Protein AF-A0A2G6J522-F1 (afdb_monomer_lite)

Sequence (177 aa):
MRRGETAMTVSYERERAMSERRDEELQRFFDGELSPRRARKVHARIVDDAAEARRLEALDEMGAMVREAASASADEADFSQLWAKVERGIKADAKRRERSFMPSRLLRWGVGLAAATAAAVLAVVLLNPLQAPPQRNDCMIESLEVGAGATSTIFTIDDPELADVTTVVWVSETQGE

Secondary structure (DSSP, 8-state):
-THHHHHHHHHHHHHHHHHHHHHHHHHHHHTT-S-HHHHHHHHHHHHH-HHHHHHHHHHHHHHHHHHHHHHHHHHHS-HHHHHHHHHHHHHHHHHHHHHHTS-HHHHTTSTTT-HHHHHHHHHHHHH--------------------TTEEEEEEEEE-SSSSSEEEEEEEEE----

Radius of gyration: 29.47 Å; chains: 1; bounding box: 73×42×74 Å

Structure (mmCIF, N/CA/C/O backbone):
data_AF-A0A2G6J522-F1
#
_entry.id   AF-A0A2G6J522-F1
#
loop_
_atom_site.group_PDB
_atom_site.id
_atom_site.type_symbol
_atom_site.label_atom_id
_atom_site.label_alt_id
_atom_site.label_comp_id
_atom_site.label_asym_id
_atom_site.label_entity_id
_atom_site.label_seq_id
_atom_site.pdbx_PDB_ins_code
_atom_site.Cartn_x
_atom_site.Cartn_y
_atom_site.Cartn_z
_atom_site.occupancy
_atom_site.B_iso_or_equiv
_atom_site.auth_seq_id
_atom_site.auth_comp_id
_atom_site.auth_asym_id
_atom_site.auth_atom_id
_atom_site.pdbx_PDB_model_num
ATOM 1 N N . MET A 1 1 ? 35.871 22.827 -22.307 1.00 64.44 1 MET A N 1
ATOM 2 C CA . MET A 1 1 ? 35.529 21.412 -22.032 1.00 64.44 1 MET A CA 1
ATOM 3 C C . MET A 1 1 ? 34.297 21.188 -21.138 1.00 64.44 1 MET A C 1
ATOM 5 O O . MET A 1 1 ? 33.773 20.093 -21.184 1.00 64.44 1 MET A O 1
ATOM 9 N N . ARG A 1 2 ? 33.730 22.181 -20.426 1.00 73.12 2 ARG A N 1
ATOM 10 C CA . ARG A 1 2 ? 32.571 21.965 -19.520 1.00 73.12 2 ARG A CA 1
ATOM 11 C C . ARG A 1 2 ? 31.180 21.763 -20.163 1.00 73.12 2 ARG A C 1
ATOM 13 O O . ARG A 1 2 ? 30.232 21.488 -19.448 1.00 73.12 2 ARG A O 1
ATOM 20 N N . ARG A 1 3 ? 31.013 21.902 -21.487 1.00 71.56 3 ARG A N 1
ATOM 21 C CA . ARG A 1 3 ? 29.685 21.746 -22.133 1.00 71.56 3 ARG A CA 1
ATOM 22 C C . ARG A 1 3 ? 29.234 20.287 -22.311 1.00 71.56 3 ARG A C 1
ATOM 24 O O . ARG A 1 3 ? 28.051 20.073 -22.533 1.00 71.56 3 ARG A O 1
ATOM 31 N N . GLY A 1 4 ? 30.142 19.310 -22.237 1.00 77.50 4 GLY A N 1
ATOM 32 C CA . GLY A 1 4 ? 29.804 17.894 -22.443 1.00 77.50 4 GLY A CA 1
ATOM 33 C C . GLY A 1 4 ? 29.152 17.230 -21.227 1.00 77.50 4 GLY A C 1
ATOM 34 O O . GLY A 1 4 ? 28.192 16.485 -21.384 1.00 77.50 4 GLY A O 1
ATOM 35 N N . GLU A 1 5 ? 29.622 17.545 -20.018 1.00 81.19 5 G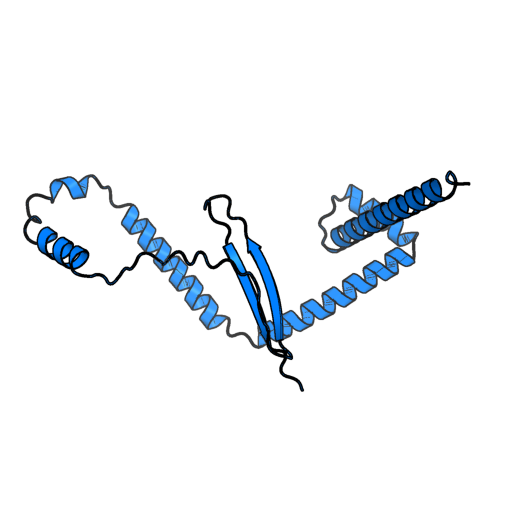LU A N 1
ATOM 36 C CA . GLU A 1 5 ? 29.164 16.895 -18.779 1.00 81.19 5 GLU A CA 1
ATOM 37 C C . GLU A 1 5 ? 27.701 17.219 -18.457 1.00 81.19 5 GLU A C 1
ATOM 39 O O . GLU A 1 5 ? 26.934 16.333 -18.095 1.00 81.19 5 GLU A O 1
ATOM 44 N N . THR A 1 6 ? 27.265 18.462 -18.682 1.00 84.12 6 THR A N 1
ATOM 45 C CA . THR A 1 6 ? 25.880 18.868 -18.398 1.00 84.12 6 THR A CA 1
ATOM 46 C C . THR A 1 6 ? 24.859 18.158 -19.292 1.00 84.12 6 THR A C 1
ATOM 48 O O . THR A 1 6 ? 23.748 17.884 -18.850 1.00 84.12 6 THR A O 1
ATOM 51 N N . ALA A 1 7 ? 25.211 17.833 -20.540 1.00 87.25 7 ALA A N 1
ATOM 52 C CA . ALA A 1 7 ? 24.285 17.170 -21.459 1.00 87.25 7 ALA A CA 1
ATOM 53 C C . ALA A 1 7 ? 24.026 15.700 -21.077 1.00 87.25 7 ALA A C 1
ATOM 55 O O . ALA A 1 7 ? 22.912 15.208 -21.254 1.00 87.25 7 ALA A O 1
ATOM 56 N N . MET A 1 8 ? 25.031 15.011 -20.527 1.00 90.75 8 MET A N 1
ATOM 57 C CA . MET A 1 8 ? 24.921 13.598 -20.153 1.00 90.75 8 MET A CA 1
ATOM 58 C C . MET A 1 8 ? 24.030 13.401 -18.921 1.00 90.75 8 MET A C 1
ATOM 60 O O . MET A 1 8 ? 23.152 12.538 -18.936 1.00 90.75 8 MET A O 1
ATOM 64 N N . THR A 1 9 ? 24.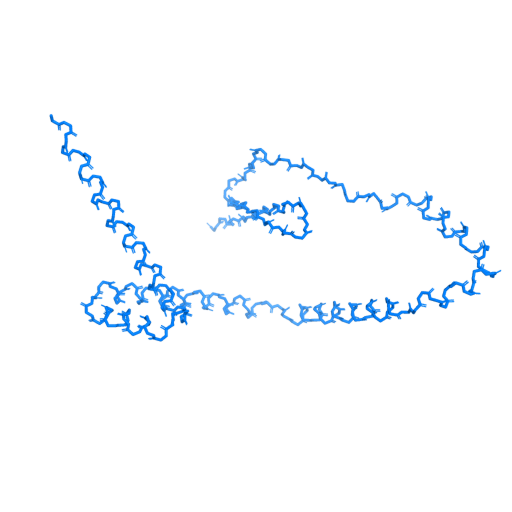193 14.243 -17.894 1.00 90.88 9 THR A N 1
ATOM 65 C CA . THR A 1 9 ? 23.392 14.169 -16.661 1.00 90.88 9 THR A CA 1
ATOM 66 C C . THR A 1 9 ? 21.900 14.348 -16.942 1.00 90.88 9 THR A C 1
ATOM 68 O O . THR A 1 9 ? 21.083 13.569 -16.459 1.00 90.88 9 THR A O 1
ATOM 71 N N . VAL A 1 10 ? 21.542 15.303 -17.809 1.00 92.75 10 VAL A N 1
ATOM 72 C CA . VAL A 1 10 ? 20.137 15.573 -18.164 1.00 92.75 10 VAL A CA 1
ATOM 73 C C . VAL A 1 10 ? 19.489 14.390 -18.901 1.00 92.75 10 VAL A C 1
ATOM 75 O O . VAL A 1 10 ? 18.303 14.122 -18.702 1.00 92.75 10 VAL A O 1
ATOM 78 N N . SER A 1 11 ? 20.238 13.655 -19.735 1.00 92.75 11 SER A N 1
ATOM 79 C CA . SER A 1 11 ? 19.708 12.458 -20.413 1.00 92.75 11 SER A CA 1
ATOM 80 C C . SER A 1 11 ? 19.398 11.341 -19.418 1.00 92.75 11 SER A C 1
ATOM 82 O O . SER A 1 11 ? 18.312 10.765 -19.460 1.00 92.75 11 SER A O 1
ATOM 84 N N . TYR A 1 12 ? 20.320 11.087 -18.485 1.00 93.94 12 TYR A N 1
ATOM 85 C CA . TYR A 1 12 ? 20.170 10.039 -17.478 1.00 93.94 12 TYR A CA 1
ATOM 86 C C . TYR A 1 12 ? 18.987 10.300 -16.537 1.00 93.94 12 TYR A C 1
ATOM 88 O O . TYR A 1 12 ? 18.169 9.414 -16.298 1.00 93.94 12 TYR A O 1
ATOM 96 N N . GLU A 1 13 ? 18.844 11.534 -16.046 1.00 95.19 13 GLU A N 1
ATOM 97 C CA . GLU A 1 13 ? 17.723 11.911 -15.177 1.00 95.19 13 GLU A CA 1
ATOM 98 C C . GLU A 1 13 ? 16.373 11.725 -15.875 1.00 95.19 13 GLU A C 1
ATOM 100 O O . GLU A 1 13 ? 15.415 11.227 -15.279 1.00 95.19 13 GLU A O 1
ATOM 105 N N . ARG A 1 14 ? 16.298 12.070 -17.166 1.00 96.06 14 ARG A N 1
ATOM 106 C CA . ARG A 1 14 ? 15.078 11.892 -17.954 1.00 96.06 14 ARG A CA 1
ATOM 107 C C . ARG A 1 14 ? 14.737 10.418 -18.154 1.00 96.06 14 ARG A C 1
ATOM 109 O O . ARG A 1 14 ? 13.568 10.054 -18.047 1.00 96.06 14 ARG A O 1
ATOM 116 N N . GLU A 1 15 ? 15.722 9.582 -18.466 1.00 96.50 15 GLU A N 1
ATOM 117 C CA . GLU A 1 15 ? 15.528 8.137 -18.628 1.00 96.50 15 GLU A CA 1
ATOM 118 C C . GLU A 1 15 ? 15.077 7.482 -17.324 1.00 96.50 15 GLU A C 1
ATOM 120 O O . GLU A 1 15 ? 14.104 6.726 -17.327 1.00 96.50 15 GLU A O 1
ATOM 125 N N . ARG A 1 16 ? 15.701 7.853 -16.203 1.00 96.25 16 ARG A N 1
ATOM 126 C CA . ARG A 1 16 ? 15.313 7.387 -14.872 1.00 96.25 16 ARG A CA 1
ATOM 127 C C . ARG A 1 16 ? 13.870 7.759 -14.540 1.00 96.25 16 ARG A C 1
ATOM 129 O O . ARG A 1 16 ? 13.080 6.876 -14.228 1.00 96.25 16 ARG A O 1
ATOM 136 N N . ALA A 1 17 ? 13.499 9.030 -14.695 1.00 96.62 17 ALA A N 1
ATOM 137 C CA . ALA A 1 17 ? 12.135 9.486 -14.428 1.00 96.62 17 ALA A CA 1
ATOM 138 C C . ALA A 1 17 ? 11.098 8.805 -15.342 1.00 96.62 17 ALA A C 1
ATOM 140 O O . ALA A 1 17 ? 9.955 8.581 -14.945 1.00 96.62 17 ALA A O 1
ATOM 141 N N . MET A 1 18 ? 11.473 8.470 -16.582 1.00 96.56 18 MET A N 1
ATOM 142 C CA . MET A 1 18 ? 10.615 7.680 -17.467 1.00 96.56 18 MET A CA 1
ATOM 143 C C . MET A 1 18 ? 10.488 6.225 -17.008 1.00 96.56 18 MET A C 1
ATOM 145 O O . MET A 1 18 ? 9.388 5.690 -17.108 1.00 96.56 18 MET A O 1
ATOM 149 N N . SER A 1 19 ? 11.562 5.599 -16.515 1.00 96.12 19 SER A N 1
ATOM 150 C CA . SER A 1 19 ? 11.503 4.243 -15.952 1.00 96.12 19 SER A CA 1
ATOM 151 C C . SER A 1 19 ? 10.620 4.204 -14.710 1.00 96.12 19 SER A C 1
ATOM 153 O O . SER A 1 19 ? 9.702 3.397 -14.662 1.00 96.12 19 SER A O 1
ATOM 155 N N . GLU A 1 20 ? 10.818 5.128 -13.767 1.00 96.75 20 GLU A N 1
ATOM 156 C CA . GLU A 1 20 ? 10.039 5.203 -12.522 1.00 96.75 20 GLU A CA 1
ATOM 157 C C . GLU A 1 20 ? 8.536 5.353 -12.810 1.00 96.75 20 GLU A C 1
ATOM 159 O O . GLU A 1 20 ? 7.715 4.631 -12.252 1.00 96.75 20 GLU A O 1
ATOM 164 N N . ARG A 1 21 ? 8.162 6.212 -13.770 1.00 97.62 21 ARG A N 1
ATOM 165 C CA . ARG A 1 21 ? 6.759 6.349 -14.204 1.00 97.62 21 ARG A CA 1
ATOM 166 C C . ARG A 1 21 ? 6.193 5.087 -14.850 1.00 97.62 21 ARG A C 1
ATOM 168 O O . ARG A 1 21 ? 4.993 4.848 -14.750 1.00 97.62 21 ARG A O 1
ATOM 175 N N . ARG A 1 22 ? 7.013 4.320 -15.578 1.00 97.25 22 ARG A N 1
ATOM 176 C CA . ARG A 1 22 ? 6.573 3.046 -16.171 1.00 97.25 22 ARG A CA 1
ATOM 177 C C . ARG A 1 22 ? 6.377 1.985 -15.101 1.00 97.25 22 ARG A C 1
ATOM 179 O O . ARG A 1 22 ? 5.399 1.252 -15.189 1.00 97.25 22 ARG A O 1
ATOM 186 N N . ASP A 1 23 ? 7.261 1.944 -14.110 1.00 97.31 23 ASP A N 1
ATOM 187 C CA . ASP A 1 23 ? 7.166 1.019 -12.982 1.00 97.31 23 ASP A CA 1
ATOM 188 C C . ASP A 1 23 ? 5.913 1.311 -12.146 1.00 97.31 23 ASP A C 1
ATOM 190 O O . ASP A 1 23 ? 5.139 0.397 -11.870 1.00 97.31 23 ASP A O 1
ATOM 194 N N . GLU A 1 24 ? 5.627 2.585 -11.865 1.00 98.06 24 GLU A N 1
ATOM 195 C CA . GLU A 1 24 ? 4.379 3.003 -11.214 1.00 98.06 24 GLU A CA 1
ATOM 196 C C . GLU A 1 24 ? 3.139 2.617 -12.048 1.00 98.06 24 GLU A C 1
ATOM 198 O O . GLU A 1 24 ? 2.149 2.111 -11.522 1.00 98.06 24 GLU A O 1
ATOM 203 N N . GLU A 1 25 ? 3.168 2.819 -13.373 1.00 98.19 25 GLU A N 1
ATOM 204 C CA . GLU A 1 25 ? 2.051 2.432 -14.246 1.00 98.19 25 GLU A CA 1
ATOM 205 C C . GLU A 1 25 ? 1.849 0.906 -14.284 1.00 98.19 25 GLU A C 1
ATOM 207 O O . GLU A 1 25 ? 0.706 0.450 -14.348 1.00 98.19 25 GLU A O 1
ATOM 212 N N . LEU A 1 26 ? 2.931 0.123 -14.222 1.00 98.25 26 LEU A N 1
ATOM 213 C CA . LEU A 1 26 ? 2.885 -1.338 -14.176 1.00 98.25 26 LEU A CA 1
ATOM 214 C C . LEU A 1 26 ? 2.322 -1.849 -12.842 1.00 98.25 26 LEU A C 1
ATOM 216 O O . LEU A 1 26 ? 1.478 -2.742 -12.855 1.00 98.25 26 LEU A O 1
ATOM 220 N N . GLN A 1 27 ? 2.714 -1.250 -11.714 1.00 98.19 27 GLN A N 1
ATOM 221 C CA . GLN A 1 27 ? 2.147 -1.562 -10.395 1.00 98.19 27 GLN A CA 1
ATOM 222 C C . GLN A 1 27 ? 0.643 -1.278 -10.364 1.00 98.19 27 GLN A C 1
ATOM 224 O O . GLN A 1 27 ? -0.159 -2.165 -10.096 1.00 98.19 27 GLN A O 1
ATOM 229 N N . ARG A 1 28 ? 0.225 -0.086 -10.800 1.00 98.44 28 ARG A N 1
ATOM 230 C CA . ARG A 1 28 ? -1.202 0.260 -10.886 1.00 98.44 28 ARG A CA 1
ATOM 231 C C . ARG A 1 28 ? -1.988 -0.630 -11.847 1.00 98.44 28 ARG A C 1
ATOM 233 O O . ARG A 1 28 ? -3.200 -0.780 -11.699 1.00 98.44 28 ARG A O 1
ATOM 240 N N . PHE A 1 29 ? -1.338 -1.154 -12.888 1.00 98.50 29 PHE A N 1
ATOM 241 C CA . PHE A 1 29 ? -1.941 -2.146 -13.777 1.00 98.50 29 PHE A CA 1
ATOM 242 C C . PHE A 1 29 ? -2.179 -3.467 -13.040 1.00 98.50 29 PHE A C 1
ATOM 244 O O . PHE A 1 29 ? -3.282 -4.002 -13.136 1.00 98.50 29 PHE A O 1
ATOM 251 N N . PHE A 1 30 ? -1.180 -3.946 -12.295 1.00 98.25 30 PHE A N 1
ATOM 252 C CA . PHE A 1 30 ? -1.263 -5.146 -11.462 1.00 98.25 30 PHE A CA 1
ATOM 253 C C . PHE A 1 30 ? -2.364 -5.033 -10.393 1.00 98.25 30 PHE A C 1
ATOM 255 O O . PHE A 1 30 ? -3.183 -5.939 -10.267 1.00 98.25 30 PHE A O 1
ATOM 262 N N . ASP A 1 31 ? -2.477 -3.879 -9.730 1.00 97.62 31 ASP A N 1
ATOM 263 C CA . ASP A 1 31 ? -3.497 -3.612 -8.703 1.00 97.62 31 ASP A CA 1
ATOM 264 C C . ASP A 1 31 ? -4.912 -3.369 -9.275 1.00 97.62 31 ASP A C 1
ATOM 266 O O . ASP A 1 31 ? -5.882 -3.196 -8.537 1.00 97.62 31 ASP A O 1
ATOM 270 N N . GLY A 1 32 ? -5.068 -3.332 -10.606 1.00 98.00 32 GLY A N 1
ATOM 271 C CA . GLY A 1 32 ? -6.358 -3.087 -11.261 1.00 98.00 32 GLY A CA 1
ATOM 272 C C . GLY A 1 32 ? -6.849 -1.634 -11.180 1.00 98.00 32 GLY A C 1
ATOM 273 O O . GLY A 1 32 ? -8.011 -1.349 -11.472 1.00 98.00 32 GLY A O 1
ATOM 274 N N . GLU A 1 33 ? -5.974 -0.689 -10.838 1.00 98.44 33 GLU A N 1
ATOM 275 C CA . GLU A 1 33 ? -6.312 0.724 -10.629 1.00 98.44 33 GLU A CA 1
ATOM 276 C C . GLU A 1 33 ? -6.286 1.574 -11.911 1.00 98.44 33 GLU A C 1
ATOM 278 O O . GLU A 1 33 ? -6.584 2.778 -11.908 1.00 98.44 33 GLU A O 1
ATOM 283 N N . LEU A 1 34 ? -5.893 0.988 -13.044 1.00 98.25 34 LEU A N 1
ATOM 284 C CA . LEU A 1 34 ? -5.877 1.692 -14.321 1.00 98.25 34 LEU A CA 1
ATOM 285 C C . LEU A 1 34 ? -7.249 1.705 -14.994 1.00 98.25 34 LEU A C 1
ATOM 287 O O . LEU A 1 34 ? -7.918 0.689 -15.154 1.00 98.25 34 LEU A O 1
ATOM 291 N N . SER A 1 35 ? -7.613 2.864 -15.556 1.00 98.00 35 SER A N 1
ATOM 292 C CA . SER A 1 35 ? -8.758 2.952 -16.472 1.00 98.00 35 SER A CA 1
ATOM 293 C C . SER A 1 35 ? -8.620 1.938 -17.627 1.00 98.00 35 SER A C 1
ATOM 295 O O . SER A 1 35 ? -7.501 1.761 -18.130 1.00 98.00 35 SER A O 1
ATOM 297 N N . PRO A 1 36 ? -9.722 1.386 -18.175 1.00 98.38 36 PRO A N 1
ATOM 298 C CA . PRO A 1 36 ? -9.661 0.368 -19.232 1.00 98.38 36 PRO A CA 1
ATOM 299 C C . PRO A 1 36 ? -8.834 0.776 -20.460 1.00 98.38 36 PRO A C 1
ATOM 301 O O . PRO A 1 36 ? -8.179 -0.046 -21.096 1.00 98.38 36 PRO A O 1
ATOM 304 N N . ARG A 1 37 ? -8.826 2.073 -20.806 1.00 98.12 37 ARG A N 1
ATOM 305 C CA . ARG A 1 37 ? -8.019 2.594 -21.919 1.00 98.12 37 ARG A CA 1
ATOM 306 C C . ARG A 1 37 ? -6.516 2.515 -21.639 1.00 98.12 37 ARG A C 1
ATOM 308 O O . ARG A 1 37 ? -5.763 2.227 -22.563 1.00 98.12 37 ARG A O 1
ATOM 315 N N . ARG A 1 38 ? -6.080 2.822 -20.412 1.00 97.88 38 ARG A N 1
ATOM 316 C CA . ARG A 1 38 ? -4.663 2.757 -20.014 1.00 97.88 38 ARG A CA 1
ATOM 317 C C . ARG A 1 38 ? -4.217 1.313 -19.820 1.00 97.88 38 ARG A C 1
ATOM 319 O O . ARG A 1 38 ? -3.194 0.948 -20.380 1.00 97.88 38 ARG A O 1
ATOM 326 N N . ALA A 1 39 ? -5.038 0.489 -19.170 1.00 98.56 39 ALA A N 1
ATOM 327 C CA . ALA A 1 39 ? -4.765 -0.936 -18.999 1.00 98.56 39 ALA A CA 1
ATOM 328 C C . ALA A 1 39 ? -4.482 -1.636 -20.341 1.00 98.56 39 ALA A C 1
ATOM 330 O O . ALA A 1 39 ? -3.478 -2.322 -20.474 1.00 98.56 39 ALA A O 1
ATOM 331 N N . ARG A 1 40 ? -5.280 -1.363 -21.388 1.00 98.56 40 ARG A N 1
ATOM 332 C CA . ARG A 1 40 ? -5.018 -1.882 -22.747 1.00 98.56 40 ARG A CA 1
ATOM 333 C C . ARG A 1 40 ? -3.668 -1.450 -23.331 1.00 98.56 40 ARG A C 1
ATOM 335 O O . ARG A 1 40 ? -3.058 -2.221 -24.062 1.00 98.56 40 ARG A O 1
ATOM 342 N N . LYS A 1 41 ? -3.212 -0.226 -23.045 1.00 98.25 41 LYS A N 1
ATOM 343 C CA . LYS A 1 41 ? -1.911 0.271 -23.523 1.00 98.25 41 LYS A CA 1
ATOM 344 C C . LYS A 1 41 ? -0.750 -0.414 -22.810 1.00 98.25 41 LYS A C 1
ATOM 346 O O . LYS A 1 41 ? 0.194 -0.815 -23.476 1.00 98.25 41 LYS A O 1
ATOM 351 N N . VAL A 1 42 ? -0.841 -0.547 -21.488 1.00 98.19 42 VAL A N 1
ATOM 352 C CA . VAL A 1 42 ? 0.160 -1.257 -20.681 1.00 98.19 42 VAL A CA 1
ATOM 353 C C . VAL A 1 42 ? 0.215 -2.722 -21.093 1.00 98.19 42 VAL A C 1
ATOM 355 O O . VAL A 1 42 ? 1.287 -3.227 -21.382 1.00 98.19 42 VAL A O 1
ATOM 358 N N . HIS A 1 43 ? -0.940 -3.367 -21.264 1.00 98.38 43 HIS A N 1
ATOM 359 C CA . HIS A 1 43 ? -1.016 -4.738 -21.761 1.00 98.38 43 HIS A CA 1
ATOM 360 C C . HIS A 1 43 ? -0.340 -4.906 -23.130 1.00 98.38 43 HIS A C 1
ATOM 362 O O . HIS A 1 43 ? 0.441 -5.830 -23.310 1.00 98.38 43 HIS A O 1
ATOM 368 N N . ALA A 1 44 ? -0.604 -4.019 -24.097 1.00 98.25 44 ALA A N 1
ATOM 369 C CA . ALA A 1 44 ? 0.076 -4.075 -25.395 1.00 98.25 44 ALA A CA 1
ATOM 370 C C . ALA A 1 44 ? 1.605 -3.950 -25.250 1.00 98.25 44 ALA A C 1
ATOM 372 O O . ALA A 1 44 ? 2.342 -4.696 -25.879 1.00 98.25 44 ALA A O 1
ATOM 373 N N . ARG A 1 45 ? 2.074 -3.064 -24.365 1.00 97.75 45 ARG A N 1
ATOM 374 C CA . ARG A 1 45 ? 3.502 -2.887 -24.078 1.00 97.75 45 ARG A CA 1
ATOM 375 C C . ARG A 1 45 ? 4.131 -4.126 -23.436 1.00 97.75 45 ARG A C 1
ATOM 377 O O . ARG A 1 45 ? 5.208 -4.516 -23.858 1.00 97.75 45 ARG A O 1
ATOM 384 N N . ILE A 1 46 ? 3.444 -4.771 -22.493 1.00 98.19 46 ILE A N 1
ATOM 385 C CA . ILE A 1 46 ? 3.892 -6.024 -21.863 1.00 98.19 46 ILE A CA 1
ATOM 386 C C . ILE A 1 46 ? 4.043 -7.144 -22.902 1.00 98.19 46 ILE A C 1
ATOM 388 O O . ILE A 1 46 ? 4.983 -7.928 -22.824 1.00 98.19 46 ILE A O 1
ATOM 392 N N . VAL A 1 47 ? 3.136 -7.214 -23.883 1.00 98.25 47 VAL A N 1
ATOM 393 C CA . VAL A 1 47 ? 3.217 -8.199 -24.977 1.00 98.25 47 VAL A CA 1
ATOM 394 C C . VAL A 1 47 ? 4.461 -7.974 -25.845 1.00 98.25 47 VAL A C 1
ATOM 396 O O . VAL A 1 47 ? 5.087 -8.944 -26.270 1.00 98.25 47 VAL A O 1
ATOM 399 N N . ASP A 1 48 ? 4.830 -6.715 -26.078 1.00 98.19 48 ASP A N 1
ATOM 400 C CA . ASP A 1 48 ? 5.962 -6.345 -26.932 1.00 98.19 48 ASP A CA 1
ATOM 401 C C . ASP A 1 48 ? 7.312 -6.288 -26.180 1.00 98.19 48 ASP A C 1
ATOM 403 O O . ASP A 1 48 ? 8.370 -6.352 -26.809 1.00 98.19 48 ASP A O 1
ATOM 407 N N . ASP A 1 49 ? 7.304 -6.178 -24.846 1.00 98.00 49 ASP A N 1
ATOM 408 C CA . ASP A 1 49 ? 8.495 -6.022 -24.003 1.00 98.00 49 ASP A CA 1
ATOM 409 C C . ASP A 1 49 ? 8.616 -7.136 -22.947 1.00 98.00 49 ASP A C 1
ATOM 411 O O . ASP A 1 49 ? 8.015 -7.105 -21.868 1.00 98.00 49 ASP A O 1
ATOM 415 N N . ALA A 1 50 ? 9.495 -8.103 -23.224 1.00 98.00 50 ALA A N 1
ATOM 416 C CA . ALA A 1 50 ? 9.778 -9.218 -22.324 1.00 98.00 50 ALA A CA 1
ATOM 417 C C . ALA A 1 50 ? 10.346 -8.790 -20.956 1.00 98.00 50 ALA A C 1
ATOM 419 O O . ALA A 1 50 ? 10.267 -9.560 -19.997 1.00 98.00 50 ALA A O 1
ATOM 420 N N . ALA A 1 51 ? 10.955 -7.604 -20.839 1.00 96.94 51 ALA A N 1
ATOM 421 C CA . ALA A 1 51 ? 11.412 -7.099 -19.549 1.00 96.94 51 ALA A CA 1
ATOM 422 C C . ALA A 1 51 ? 10.235 -6.647 -18.674 1.00 96.94 51 ALA A C 1
ATOM 424 O 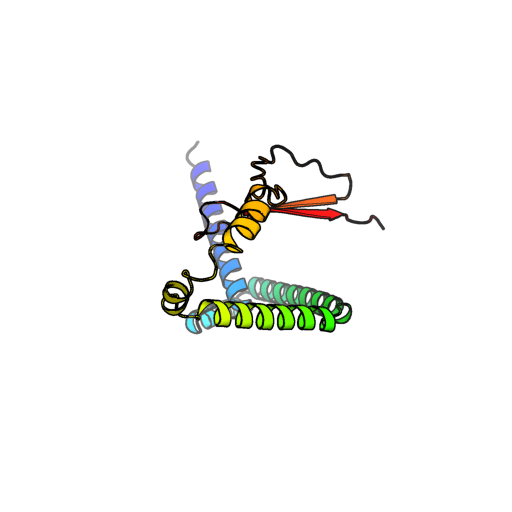O . ALA A 1 51 ? 10.240 -6.940 -17.480 1.00 96.94 51 ALA A O 1
ATOM 425 N N . GLU A 1 52 ? 9.217 -5.999 -19.251 1.00 97.56 52 GLU A N 1
ATOM 426 C CA . GLU A 1 52 ? 7.991 -5.648 -18.521 1.00 97.56 52 GLU A CA 1
ATOM 427 C C . GLU A 1 52 ? 7.187 -6.893 -18.131 1.00 97.56 52 GLU A C 1
ATOM 429 O O . GLU A 1 52 ? 6.699 -6.964 -17.005 1.00 97.56 52 GLU A O 1
ATOM 434 N N . ALA A 1 53 ? 7.125 -7.908 -19.001 1.00 98.19 53 ALA A N 1
ATOM 435 C CA . ALA A 1 53 ? 6.495 -9.188 -18.670 1.00 98.19 53 ALA A CA 1
ATOM 436 C C . ALA A 1 53 ? 7.146 -9.863 -17.448 1.00 98.19 53 ALA A C 1
ATOM 438 O O . ALA A 1 53 ? 6.445 -10.238 -16.512 1.00 98.19 53 ALA A O 1
ATOM 439 N N . ARG A 1 54 ? 8.487 -9.933 -17.405 1.00 98.12 54 ARG A N 1
ATOM 440 C CA . ARG A 1 54 ? 9.222 -10.469 -16.242 1.00 98.12 54 ARG A CA 1
ATOM 441 C C . ARG A 1 54 ? 9.001 -9.653 -14.968 1.00 98.12 54 ARG A C 1
ATOM 443 O O . ARG A 1 54 ? 8.946 -10.217 -13.883 1.00 98.12 54 ARG A O 1
ATOM 450 N N . ARG A 1 55 ? 8.886 -8.325 -15.077 1.00 97.19 55 ARG A N 1
ATOM 451 C CA . ARG A 1 55 ? 8.568 -7.471 -13.918 1.00 97.19 55 ARG A CA 1
ATOM 452 C C . ARG A 1 55 ? 7.171 -7.764 -13.375 1.00 97.19 55 ARG A C 1
ATOM 454 O O . ARG A 1 55 ? 7.008 -7.818 -12.164 1.00 97.19 55 ARG A O 1
ATOM 461 N N . LEU A 1 56 ? 6.184 -7.965 -14.250 1.00 97.81 56 LEU A N 1
ATOM 462 C CA . LEU A 1 56 ? 4.825 -8.315 -13.835 1.00 97.81 56 LEU A CA 1
ATOM 463 C C . LEU A 1 56 ? 4.769 -9.692 -13.158 1.00 97.81 56 LEU A C 1
ATOM 465 O O . LEU A 1 56 ? 4.095 -9.836 -12.145 1.00 97.81 56 LEU A O 1
ATOM 469 N N . GLU A 1 57 ? 5.506 -10.675 -13.680 1.00 98.25 57 GLU A N 1
ATOM 470 C CA . GLU A 1 57 ? 5.647 -12.002 -13.065 1.00 98.25 57 GLU A CA 1
ATOM 471 C C . GLU A 1 57 ? 6.250 -11.910 -11.654 1.00 98.25 57 GLU A C 1
ATOM 473 O O . GLU A 1 57 ? 5.709 -12.484 -10.714 1.00 98.25 57 GLU A O 1
ATOM 478 N N . ALA A 1 58 ? 7.298 -11.099 -11.474 1.00 97.62 58 ALA A N 1
ATOM 479 C CA . ALA A 1 58 ? 7.891 -10.861 -10.157 1.00 97.62 58 ALA A CA 1
ATOM 480 C C . ALA A 1 58 ? 6.919 -10.180 -9.169 1.00 97.62 58 ALA A C 1
ATOM 482 O O . ALA A 1 58 ? 6.928 -10.494 -7.978 1.00 97.62 58 ALA A O 1
ATOM 483 N N . LEU A 1 59 ? 6.072 -9.252 -9.641 1.00 97.75 59 LEU A N 1
ATOM 484 C CA . LEU A 1 59 ? 5.018 -8.652 -8.809 1.00 97.75 59 LEU A CA 1
ATOM 485 C C . LEU A 1 59 ? 3.978 -9.695 -8.377 1.00 97.75 59 LEU A C 1
ATOM 487 O O . LEU A 1 59 ? 3.554 -9.679 -7.221 1.00 97.75 59 LEU A O 1
ATOM 491 N N . ASP A 1 60 ? 3.595 -10.609 -9.271 1.00 98.31 60 ASP A N 1
ATOM 492 C CA . ASP A 1 60 ? 2.654 -11.683 -8.947 1.00 98.31 60 ASP A CA 1
ATOM 493 C C . ASP A 1 60 ? 3.230 -12.665 -7.920 1.00 98.31 60 ASP A C 1
ATOM 495 O O . ASP A 1 60 ? 2.563 -12.975 -6.931 1.00 98.31 60 ASP A O 1
ATOM 499 N N . GLU A 1 61 ? 4.490 -13.075 -8.090 1.00 98.25 61 GLU A N 1
ATOM 500 C CA . GLU A 1 61 ? 5.201 -13.945 -7.147 1.00 98.25 61 GLU A CA 1
ATOM 501 C C . GLU A 1 61 ? 5.297 -13.303 -5.754 1.00 98.25 61 GLU A C 1
ATOM 503 O O . GLU A 1 61 ? 4.941 -13.918 -4.746 1.00 98.25 61 GLU A O 1
ATOM 508 N N . MET A 1 62 ? 5.691 -12.027 -5.685 1.00 97.25 62 MET A N 1
ATOM 509 C CA . MET A 1 62 ? 5.719 -11.277 -4.428 1.00 97.25 62 MET A CA 1
ATOM 510 C C . MET A 1 62 ? 4.325 -11.169 -3.800 1.00 97.25 62 MET A C 1
ATOM 512 O O . MET A 1 62 ? 4.168 -11.373 -2.595 1.00 97.25 62 MET A O 1
ATOM 516 N N . GLY A 1 63 ? 3.297 -10.899 -4.607 1.00 95.88 63 GLY A N 1
ATOM 517 C CA . GLY A 1 63 ? 1.912 -10.876 -4.150 1.00 95.88 63 GLY A CA 1
ATOM 518 C C . GLY A 1 63 ? 1.451 -12.228 -3.602 1.00 95.88 63 GLY A C 1
ATOM 519 O O . GLY A 1 63 ? 0.727 -12.267 -2.607 1.00 95.88 63 GLY A O 1
ATOM 520 N N . ALA A 1 64 ? 1.878 -13.337 -4.209 1.00 97.12 64 ALA A N 1
ATOM 521 C CA . ALA A 1 64 ? 1.583 -14.681 -3.729 1.00 97.12 64 ALA A CA 1
ATOM 522 C C . ALA A 1 64 ? 2.218 -14.940 -2.356 1.00 97.12 64 ALA A C 1
ATOM 524 O O . ALA A 1 64 ? 1.500 -15.345 -1.443 1.00 97.12 64 ALA A O 1
ATOM 525 N N . MET A 1 65 ? 3.500 -14.605 -2.178 1.00 96.94 65 MET A N 1
ATOM 526 C CA . MET A 1 65 ? 4.196 -14.744 -0.891 1.00 96.94 65 MET A CA 1
ATOM 527 C C . MET A 1 65 ? 3.537 -13.915 0.220 1.00 96.94 65 MET A C 1
ATOM 529 O O . MET A 1 65 ? 3.319 -14.411 1.324 1.00 96.94 65 MET A O 1
ATOM 533 N N . VAL A 1 66 ? 3.161 -12.663 -0.069 1.00 96.88 66 VAL A N 1
ATOM 534 C CA . VAL A 1 66 ? 2.466 -11.802 0.905 1.00 96.88 66 VAL A CA 1
ATOM 535 C C . VAL A 1 66 ? 1.100 -12.380 1.278 1.00 96.88 66 VAL A C 1
ATOM 537 O O . VAL A 1 66 ? 0.746 -12.394 2.456 1.00 96.88 66 VAL A O 1
ATOM 540 N N . ARG A 1 67 ? 0.328 -12.877 0.302 1.00 96.81 67 ARG A N 1
ATOM 541 C CA . ARG A 1 67 ? -0.976 -13.510 0.561 1.00 96.81 67 ARG A CA 1
ATOM 542 C C . ARG A 1 67 ? -0.842 -14.786 1.385 1.00 96.81 67 ARG A C 1
ATOM 544 O O . ARG A 1 67 ? -1.652 -14.998 2.280 1.00 96.81 67 ARG A O 1
ATOM 551 N N . GLU A 1 68 ? 0.160 -15.610 1.103 1.00 97.75 68 GLU A N 1
ATOM 552 C CA . GLU A 1 68 ? 0.442 -16.830 1.861 1.00 97.75 68 GLU A CA 1
ATOM 553 C C . GLU A 1 68 ? 0.801 -16.506 3.315 1.00 97.75 68 GLU A C 1
ATOM 555 O O . GLU A 1 68 ? 0.163 -17.021 4.233 1.00 97.75 68 GLU A O 1
ATOM 560 N N . ALA A 1 69 ? 1.735 -15.577 3.531 1.00 95.38 69 ALA A N 1
ATOM 561 C CA . ALA A 1 69 ? 2.115 -15.131 4.869 1.00 95.38 69 ALA A CA 1
ATOM 562 C C . ALA A 1 69 ? 0.925 -14.528 5.638 1.00 95.38 69 ALA A C 1
ATOM 564 O O . ALA A 1 69 ? 0.709 -14.846 6.809 1.00 95.38 69 ALA A O 1
ATOM 565 N N . ALA A 1 70 ? 0.115 -13.696 4.974 1.00 94.62 70 ALA A N 1
ATOM 566 C CA . ALA A 1 70 ? -1.089 -13.120 5.565 1.00 94.62 70 ALA A CA 1
ATOM 567 C C . ALA A 1 70 ? -2.134 -14.190 5.917 1.00 94.62 70 ALA A C 1
ATOM 569 O O . ALA A 1 70 ? -2.769 -14.089 6.965 1.00 94.62 70 ALA A O 1
ATOM 570 N N . SER A 1 71 ? -2.299 -15.217 5.077 1.00 96.38 71 SER A N 1
ATOM 571 C CA . SER A 1 71 ? -3.190 -16.349 5.354 1.00 96.38 71 SER A CA 1
ATOM 572 C C . SER A 1 71 ? -2.719 -17.136 6.573 1.00 96.38 71 SER A C 1
ATOM 574 O O . SER A 1 71 ? -3.520 -17.393 7.465 1.00 96.38 71 SER A O 1
ATOM 576 N N . ALA A 1 72 ? -1.423 -17.448 6.657 1.00 95.25 72 ALA A N 1
ATOM 577 C CA . ALA A 1 72 ? -0.855 -18.150 7.806 1.00 95.25 72 ALA A CA 1
ATOM 578 C C . ALA A 1 72 ? -1.050 -17.353 9.108 1.00 95.25 72 ALA A C 1
ATOM 580 O O . ALA A 1 72 ? -1.506 -17.892 10.112 1.00 95.25 72 ALA A O 1
ATOM 581 N N . SER A 1 73 ? -0.805 -16.038 9.070 1.00 92.50 73 SER A N 1
ATOM 582 C CA . SER A 1 73 ? -1.058 -15.152 10.216 1.00 92.50 73 SER A CA 1
ATOM 583 C C . SER A 1 73 ? -2.543 -15.057 10.585 1.00 92.50 73 SER A C 1
ATOM 585 O O . SER A 1 73 ? -2.881 -14.906 11.757 1.00 92.50 73 SER A O 1
ATOM 587 N N . ALA A 1 74 ? -3.444 -15.122 9.602 1.00 94.12 74 ALA A N 1
ATOM 588 C CA . ALA A 1 74 ? -4.880 -15.117 9.853 1.00 94.12 74 ALA A CA 1
ATOM 589 C C . ALA A 1 74 ? -5.344 -16.417 10.530 1.00 94.12 74 ALA A C 1
ATOM 591 O O . ALA A 1 74 ? -6.166 -16.360 11.440 1.00 94.12 74 ALA A O 1
ATOM 592 N N . ASP A 1 75 ? -4.795 -17.569 10.147 1.00 93.75 75 ASP A N 1
ATOM 593 C CA . ASP A 1 75 ? -5.150 -18.856 10.756 1.00 93.75 75 ASP A CA 1
ATOM 594 C C . ASP A 1 75 ? -4.737 -18.941 12.238 1.00 93.75 75 ASP A C 1
ATOM 596 O O . ASP A 1 75 ? -5.403 -19.602 13.039 1.00 93.75 75 ASP A O 1
ATOM 600 N N . GLU A 1 76 ? -3.676 -18.232 12.629 1.00 92.38 76 GLU A N 1
ATOM 601 C CA . GLU A 1 76 ? -3.210 -18.145 14.019 1.00 92.38 76 GLU A CA 1
ATOM 602 C C . GLU A 1 76 ? -3.981 -17.115 14.866 1.00 92.38 76 GLU A C 1
ATOM 604 O O . GLU A 1 76 ? -3.980 -17.183 16.100 1.00 92.38 76 GLU A O 1
ATOM 609 N N . ALA A 1 77 ? -4.649 -16.150 14.232 1.00 91.38 77 ALA A N 1
ATOM 610 C CA . ALA A 1 77 ? -5.313 -15.054 14.924 1.00 91.38 77 ALA A CA 1
ATOM 611 C C . ALA A 1 77 ? -6.706 -15.443 15.456 1.00 91.38 77 ALA A C 1
ATOM 613 O O . ALA A 1 77 ? -7.599 -15.863 14.719 1.00 91.38 77 ALA A O 1
ATOM 614 N N . ASP A 1 78 ? -6.960 -15.190 16.748 1.00 92.81 78 ASP A N 1
ATOM 615 C CA . ASP A 1 78 ? -8.300 -15.340 17.335 1.00 92.81 78 ASP A CA 1
ATOM 616 C C . ASP A 1 78 ? -9.213 -14.150 16.977 1.00 92.81 78 ASP A C 1
ATOM 618 O O . ASP A 1 78 ? -9.436 -13.209 17.753 1.00 92.81 78 ASP A O 1
ATOM 622 N N . PHE A 1 79 ? -9.788 -14.204 15.775 1.00 93.31 79 PHE A N 1
ATOM 623 C CA . PHE A 1 79 ? -10.747 -13.205 15.302 1.00 93.31 79 PHE A CA 1
ATOM 624 C C . PHE A 1 79 ? -12.059 -13.192 16.092 1.00 93.31 79 PHE A C 1
ATOM 626 O O . PHE A 1 79 ? -12.786 -12.195 16.037 1.00 93.31 79 PHE A O 1
ATOM 633 N N . SER A 1 80 ? -12.374 -14.245 16.854 1.00 92.38 80 SER A N 1
ATOM 634 C CA . SER A 1 80 ? -13.620 -14.302 17.624 1.00 92.38 80 SER A CA 1
ATOM 635 C C . SER A 1 80 ? -13.629 -13.247 18.734 1.00 92.38 80 SER A C 1
ATOM 637 O O . SER A 1 80 ? -14.610 -12.513 18.905 1.00 92.38 80 SER A O 1
ATOM 639 N N . GLN A 1 81 ? -12.498 -13.077 19.424 1.00 91.81 81 GLN A N 1
ATOM 640 C CA . GLN A 1 81 ? -12.340 -12.059 20.460 1.00 91.81 81 GLN A CA 1
ATOM 641 C C . GLN A 1 81 ? -12.279 -10.648 19.875 1.00 91.81 81 GLN A C 1
ATOM 643 O O . GLN A 1 81 ? -12.886 -9.721 20.429 1.00 91.81 81 GLN A O 1
ATOM 648 N N . LEU A 1 82 ? -11.583 -10.480 18.744 1.00 92.81 82 LEU A N 1
ATOM 649 C CA . LEU A 1 82 ? -11.509 -9.199 18.044 1.00 92.81 82 LEU A CA 1
ATOM 650 C C . LEU A 1 82 ? -12.906 -8.740 17.611 1.00 92.81 82 LEU A C 1
ATOM 652 O O . LEU A 1 82 ? -13.303 -7.610 17.904 1.00 92.81 82 LEU A O 1
ATOM 656 N N . TRP A 1 83 ? -13.688 -9.629 16.997 1.00 94.44 83 TRP A N 1
ATOM 657 C CA . TRP A 1 83 ? -15.042 -9.315 16.552 1.00 94.44 83 TRP A CA 1
ATOM 658 C C . TRP A 1 83 ? -15.975 -8.995 17.721 1.00 94.44 83 TRP A C 1
ATOM 660 O O . TRP A 1 83 ? -16.681 -7.987 17.690 1.00 94.44 83 TRP A O 1
ATOM 670 N N . ALA A 1 84 ? -15.906 -9.760 18.815 1.00 94.88 84 ALA A N 1
ATOM 671 C CA . ALA A 1 84 ? -16.669 -9.465 20.027 1.00 94.88 84 ALA A CA 1
ATOM 672 C C . ALA A 1 84 ? -16.311 -8.094 20.636 1.00 94.88 84 ALA A C 1
ATOM 674 O O . ALA A 1 84 ? -17.149 -7.423 21.249 1.00 94.88 84 ALA A O 1
ATOM 675 N N . LYS A 1 85 ? -15.059 -7.642 20.496 1.00 95.31 85 LYS A N 1
ATOM 676 C CA . LYS A 1 85 ? -14.641 -6.293 20.903 1.00 95.31 85 LYS A CA 1
ATOM 677 C C . LYS A 1 85 ? -15.225 -5.221 19.979 1.00 95.31 85 LYS A C 1
ATOM 679 O O . LYS A 1 85 ? -15.771 -4.243 20.492 1.00 95.31 85 LYS A O 1
ATOM 684 N N . VAL A 1 86 ? -15.165 -5.418 18.661 1.00 93.94 86 VAL A N 1
ATOM 685 C CA . VAL A 1 86 ? -15.765 -4.508 17.666 1.00 93.94 86 VAL A CA 1
ATOM 686 C C . VAL A 1 86 ? -17.273 -4.377 17.893 1.00 93.94 86 VAL A C 1
ATOM 688 O O . VAL A 1 86 ? -17.784 -3.264 18.014 1.00 93.94 86 VAL A O 1
ATOM 691 N N . GLU A 1 87 ? -17.983 -5.492 18.066 1.00 97.50 87 GLU A N 1
ATOM 692 C CA . GLU A 1 87 ? -19.428 -5.499 18.302 1.00 97.50 87 GLU A CA 1
ATOM 693 C C . GLU A 1 87 ? -19.805 -4.748 19.591 1.00 97.50 87 GLU A C 1
ATOM 695 O O . GLU A 1 87 ? -20.752 -3.954 19.610 1.00 97.50 87 GLU A O 1
ATOM 700 N N . ARG A 1 88 ? -19.039 -4.941 20.675 1.00 97.06 88 ARG A N 1
ATOM 701 C CA . ARG A 1 88 ? -19.226 -4.178 21.920 1.00 97.06 88 ARG A CA 1
ATOM 702 C C . ARG A 1 88 ? -19.005 -2.681 21.714 1.00 97.06 88 ARG A C 1
ATOM 704 O O . ARG A 1 88 ? -19.784 -1.892 22.248 1.00 97.06 88 ARG A O 1
ATOM 711 N N . GLY A 1 89 ? -17.991 -2.294 20.940 1.00 95.19 89 GLY A N 1
ATOM 712 C CA . GLY A 1 89 ? -17.721 -0.898 20.590 1.00 95.19 89 GLY A CA 1
ATOM 713 C C . GLY A 1 89 ? -18.885 -0.252 19.837 1.00 95.19 89 GLY A C 1
ATOM 714 O O . GLY A 1 89 ? -19.365 0.805 20.243 1.00 95.19 89 GLY A O 1
ATOM 715 N N . ILE A 1 90 ? -19.414 -0.935 18.817 1.00 95.50 90 ILE A N 1
ATOM 716 C CA . ILE A 1 90 ? -20.569 -0.468 18.034 1.00 95.50 90 ILE A CA 1
ATOM 717 C C . ILE A 1 90 ? -21.806 -0.294 18.928 1.00 95.50 90 ILE A C 1
ATOM 719 O O . ILE A 1 90 ? -22.468 0.745 18.882 1.00 95.50 90 ILE A O 1
ATOM 723 N N . LYS A 1 91 ? -22.108 -1.272 19.794 1.00 96.38 91 LYS A N 1
ATOM 724 C CA . LYS A 1 91 ? -23.243 -1.185 20.736 1.00 96.38 91 LYS A CA 1
ATOM 725 C C . LYS A 1 91 ? -23.078 -0.040 21.738 1.00 96.38 91 LYS A C 1
ATOM 727 O O . LYS A 1 91 ? -24.056 0.628 22.081 1.00 96.38 91 LYS A O 1
ATOM 732 N N . ALA A 1 92 ? -21.857 0.195 22.214 1.00 95.12 92 ALA A N 1
ATOM 733 C CA . ALA A 1 92 ? -21.563 1.298 23.120 1.00 95.12 92 ALA A CA 1
ATOM 734 C C . ALA A 1 92 ? -21.743 2.665 22.438 1.00 95.12 92 ALA A C 1
ATOM 736 O O . ALA A 1 92 ? -22.362 3.552 23.033 1.00 95.12 92 ALA A O 1
ATOM 737 N N . ASP A 1 93 ? -21.275 2.821 21.194 1.00 93.38 93 ASP A N 1
ATOM 738 C CA . ASP A 1 93 ? -21.449 4.058 20.424 1.00 93.38 93 ASP A CA 1
ATOM 739 C C . ASP A 1 93 ? -22.929 4.338 20.131 1.00 93.38 93 ASP A C 1
ATOM 741 O O . ASP A 1 93 ? -23.418 5.441 20.385 1.00 93.38 93 ASP A O 1
ATOM 745 N N . ALA A 1 94 ? -23.689 3.316 19.722 1.00 93.56 94 ALA A N 1
ATOM 746 C CA . ALA A 1 94 ? -25.132 3.434 19.513 1.00 93.56 94 ALA A CA 1
ATOM 747 C C . ALA A 1 94 ? -25.853 3.937 20.778 1.00 93.56 94 ALA A C 1
ATOM 749 O O . ALA A 1 94 ? -26.628 4.895 20.721 1.00 93.56 94 ALA A O 1
ATOM 750 N N . LYS A 1 95 ? -25.523 3.371 21.948 1.00 92.38 95 LYS A N 1
ATOM 751 C CA . LYS A 1 95 ? -26.089 3.794 23.239 1.00 92.38 95 LYS A CA 1
ATOM 752 C C . LYS A 1 95 ? -25.689 5.224 23.622 1.00 92.38 95 LYS A C 1
ATOM 754 O O . LYS A 1 95 ? -26.459 5.928 24.279 1.00 92.38 95 LYS A O 1
ATOM 759 N N . ARG A 1 96 ? -24.489 5.672 23.238 1.00 89.94 96 ARG A N 1
ATOM 760 C CA . ARG A 1 96 ? -24.024 7.051 23.462 1.00 89.94 96 ARG A CA 1
ATOM 761 C C . ARG A 1 96 ? -24.793 8.041 22.588 1.00 89.94 96 ARG A C 1
ATOM 763 O O . ARG A 1 96 ? -25.235 9.066 23.105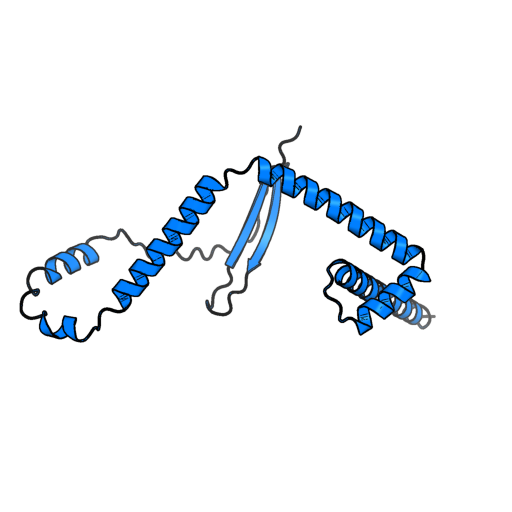 1.00 89.94 96 ARG A O 1
ATOM 770 N N . ARG A 1 97 ? -25.004 7.715 21.308 1.00 88.00 97 ARG A N 1
ATOM 771 C CA . ARG A 1 97 ? -25.815 8.521 20.380 1.00 88.00 97 ARG A CA 1
ATOM 772 C C . ARG A 1 97 ? -27.261 8.634 20.847 1.00 88.00 97 ARG A C 1
ATOM 774 O O . ARG A 1 97 ? -27.798 9.736 20.874 1.00 88.00 97 ARG A O 1
ATOM 781 N N . GLU A 1 98 ? -27.855 7.531 21.299 1.00 88.44 98 GLU A N 1
ATOM 782 C CA . GLU A 1 98 ? -29.222 7.522 21.831 1.00 88.44 98 GLU A CA 1
ATOM 783 C C . GLU A 1 98 ? -29.360 8.433 23.064 1.00 88.44 98 GLU A C 1
ATOM 785 O O . GLU A 1 98 ? -30.265 9.263 23.135 1.00 88.44 98 GLU A O 1
ATOM 790 N N . ARG A 1 99 ? -28.403 8.374 24.001 1.00 81.88 99 ARG A N 1
ATOM 791 C CA . ARG A 1 99 ? -28.363 9.280 25.165 1.00 81.88 99 ARG A CA 1
ATOM 792 C C . ARG A 1 99 ? -28.137 10.742 24.784 1.00 81.88 99 ARG A C 1
ATOM 794 O O . ARG A 1 99 ? -28.679 11.625 25.442 1.00 81.88 99 ARG A O 1
ATOM 801 N N . SER A 1 100 ? -27.362 11.002 23.733 1.00 76.62 100 SER A N 1
ATOM 802 C CA . SER A 1 100 ? -27.136 12.355 23.214 1.00 76.62 100 SER A CA 1
ATOM 803 C C . SER A 1 100 ? -28.375 12.954 22.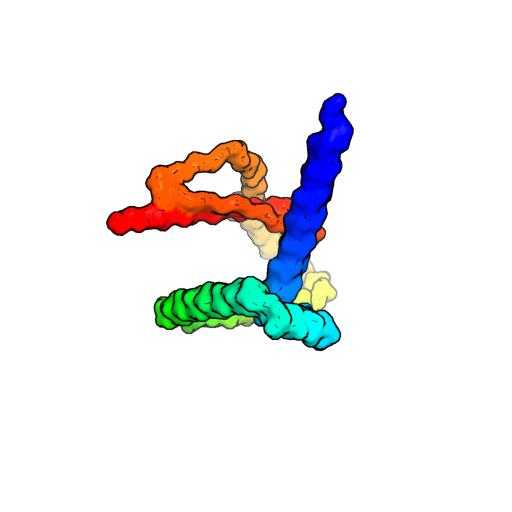543 1.00 76.62 100 SER A C 1
ATOM 805 O O . SER A 1 100 ? -28.430 14.169 22.362 1.00 76.62 100 SER A O 1
ATOM 807 N N . PHE A 1 101 ? -29.360 12.132 22.173 1.00 70.81 101 PHE A N 1
ATOM 808 C CA . PHE A 1 101 ? -30.593 12.590 21.538 1.00 70.81 101 PHE A CA 1
ATOM 809 C C . PHE A 1 101 ? -31.674 13.008 22.544 1.00 70.81 101 PHE A C 1
ATOM 811 O O . PHE A 1 101 ? -32.746 13.459 22.136 1.00 70.81 101 PHE A O 1
ATOM 818 N N . MET A 1 102 ? -31.422 12.906 23.859 1.00 65.88 102 MET A N 1
ATOM 819 C CA . MET A 1 102 ? -32.345 13.467 24.844 1.00 65.88 102 MET A CA 1
ATOM 820 C C . MET A 1 102 ? -32.431 14.989 24.647 1.00 65.88 102 MET A C 1
ATOM 822 O O . MET A 1 102 ? -31.423 15.688 24.785 1.00 65.88 102 MET A O 1
ATOM 826 N N . PRO A 1 103 ? -33.619 15.534 24.332 1.00 60.84 103 PRO A N 1
ATOM 827 C CA . PRO A 1 103 ? -33.765 16.950 24.059 1.00 60.84 103 PRO A CA 1
ATOM 828 C C . PRO A 1 103 ? -33.455 17.728 25.337 1.00 60.84 103 PRO A C 1
ATOM 830 O O . PRO A 1 103 ? -34.188 17.655 26.326 1.00 60.84 103 PRO A O 1
ATOM 833 N N . SER A 1 104 ? -32.400 18.542 25.293 1.00 61.97 104 SER A N 1
ATOM 834 C CA . SER A 1 104 ? -31.937 19.441 26.366 1.00 61.97 104 SER A CA 1
ATOM 835 C C . SER A 1 104 ? -33.016 20.393 26.916 1.00 61.97 104 SER A C 1
ATOM 837 O O . SER A 1 104 ? -32.811 21.069 27.924 1.00 61.97 104 SER A O 1
ATOM 839 N N . ARG A 1 105 ? -34.201 20.426 26.291 1.00 59.31 105 ARG A N 1
ATOM 840 C CA . ARG A 1 105 ? -35.387 21.162 26.739 1.00 59.31 105 ARG A CA 1
ATOM 841 C C . ARG A 1 105 ? -36.046 20.558 27.987 1.00 59.31 105 ARG A C 1
ATOM 843 O O . ARG A 1 105 ? -36.495 21.333 28.825 1.00 59.31 105 ARG A O 1
ATOM 850 N N . LEU A 1 106 ? -36.051 19.230 28.163 1.00 58.41 106 LEU A N 1
ATOM 851 C CA . LEU A 1 106 ? -36.628 18.587 29.362 1.00 58.41 106 LEU A CA 1
ATOM 852 C C . LEU A 1 106 ? -35.735 18.742 30.603 1.00 58.41 106 LEU A C 1
ATOM 854 O O . LEU A 1 106 ? -36.237 18.821 31.722 1.00 58.41 106 LEU A O 1
ATOM 858 N N . LEU A 1 107 ? -34.420 18.892 30.415 1.00 56.91 107 LEU A N 1
ATOM 859 C CA . LEU A 1 107 ? -33.475 19.104 31.514 1.00 56.91 107 LEU A CA 1
ATOM 860 C C . LEU A 1 107 ? -33.616 20.495 32.169 1.00 56.91 107 LEU A C 1
ATOM 862 O O . LEU A 1 107 ? -33.262 20.658 33.331 1.00 56.91 107 LEU A O 1
ATOM 866 N N . ARG A 1 108 ? -34.184 21.493 31.468 1.00 57.19 108 ARG A N 1
ATOM 867 C CA . ARG A 1 108 ? -34.417 22.846 32.021 1.00 57.19 108 ARG A CA 1
ATOM 868 C C . ARG A 1 108 ? -35.583 22.914 33.014 1.00 57.19 108 ARG A C 1
ATOM 870 O O . ARG A 1 108 ? -35.625 23.852 33.801 1.00 57.19 108 ARG A O 1
ATOM 877 N N . TRP A 1 109 ? -36.507 21.948 33.005 1.00 55.44 109 TRP A N 1
ATOM 878 C CA . TRP A 1 109 ? -37.698 21.964 33.873 1.00 55.44 109 TRP A CA 1
ATOM 879 C C . TRP A 1 109 ? -37.492 21.188 35.190 1.00 55.44 109 TRP A C 1
ATOM 881 O O . TRP A 1 109 ? -38.227 21.406 36.147 1.00 55.44 109 TRP A O 1
ATOM 891 N N . GLY A 1 110 ? -36.464 20.334 35.284 1.00 50.00 110 GLY A N 1
ATOM 892 C CA . GLY A 1 110 ? -36.141 19.548 36.488 1.00 50.00 110 GLY A CA 1
ATOM 893 C C . GLY A 1 110 ? -35.177 20.213 37.484 1.00 50.00 110 GLY A C 1
ATOM 894 O O . GLY A 1 110 ? -34.899 19.645 38.539 1.00 50.00 110 GLY A O 1
ATOM 895 N N . VAL A 1 111 ? -34.665 21.413 37.189 1.00 52.03 111 VAL A N 1
ATOM 896 C CA . VAL A 1 111 ? -33.631 22.088 38.007 1.00 52.03 111 VAL A CA 1
ATOM 897 C C . VAL A 1 111 ? -34.168 22.567 39.372 1.00 52.03 111 VAL A C 1
ATOM 899 O O . VAL A 1 111 ? -33.389 22.868 40.269 1.00 52.03 111 VAL A O 1
ATOM 902 N N . GLY A 1 112 ? -35.489 22.559 39.585 1.00 51.81 112 GLY A N 1
ATOM 903 C CA . GLY A 1 112 ? -36.107 22.968 40.853 1.00 51.81 112 GLY A CA 1
ATOM 904 C C . GLY A 1 112 ? -35.953 21.982 42.021 1.00 51.81 112 GLY A C 1
ATOM 905 O O . GLY A 1 112 ? -36.089 22.401 43.165 1.00 51.81 112 GLY A O 1
ATOM 906 N N . LEU A 1 113 ? -35.646 20.699 41.770 1.00 47.94 113 LEU A N 1
ATOM 907 C CA . LEU A 1 113 ? -35.549 19.673 42.830 1.00 47.94 113 LEU A CA 1
ATOM 908 C C . LEU A 1 113 ? -34.155 19.039 42.993 1.00 47.94 113 LEU A C 1
ATOM 910 O O . LEU A 1 113 ? -33.932 18.290 43.939 1.00 47.94 113 LEU A O 1
ATOM 914 N N . ALA A 1 114 ? -33.198 19.354 42.115 1.00 45.94 114 ALA A N 1
ATOM 915 C CA . ALA A 1 114 ? -31.851 18.765 42.111 1.00 45.94 114 ALA A CA 1
ATOM 916 C C . ALA A 1 114 ? -30.748 19.708 42.641 1.00 45.94 114 ALA A C 1
ATOM 918 O O . ALA A 1 114 ? -29.561 19.448 42.447 1.00 45.94 114 ALA A O 1
ATOM 919 N N . ALA A 1 115 ? -31.108 20.804 43.318 1.00 48.41 115 ALA A N 1
ATOM 920 C CA . ALA A 1 115 ? -30.126 21.737 43.879 1.00 48.41 115 ALA A CA 1
ATOM 921 C C . ALA A 1 115 ? -29.293 21.121 45.025 1.00 48.41 115 ALA A C 1
ATOM 923 O O . ALA A 1 115 ? -28.157 21.532 45.244 1.00 48.41 115 ALA A O 1
ATOM 924 N N . ALA A 1 116 ? -29.808 20.097 45.717 1.00 51.06 116 ALA A N 1
ATOM 925 C CA . ALA A 1 116 ? -29.081 19.439 46.805 1.00 51.06 116 ALA A CA 1
ATOM 926 C C . ALA A 1 116 ? -28.074 18.374 46.322 1.00 51.06 116 ALA A C 1
ATOM 928 O O . ALA A 1 116 ? -27.039 18.182 46.953 1.00 51.06 116 ALA A O 1
ATOM 929 N N . THR A 1 117 ? -28.324 17.696 45.195 1.00 49.06 117 THR A N 1
ATOM 930 C CA . THR A 1 117 ? -27.436 16.630 44.688 1.00 49.06 117 THR A CA 1
ATOM 931 C C . THR A 1 117 ? -26.385 17.139 43.701 1.00 49.06 117 THR A C 1
ATOM 933 O O . THR A 1 117 ? -25.283 16.591 43.654 1.00 49.06 117 THR A O 1
ATOM 936 N N . ALA A 1 118 ? -26.662 18.219 42.962 1.00 48.53 118 ALA A N 1
ATOM 937 C CA . ALA A 1 118 ? -25.693 18.818 42.043 1.00 48.53 118 ALA A CA 1
ATOM 938 C C . ALA A 1 118 ? -24.465 19.390 42.773 1.00 48.53 118 ALA A C 1
ATOM 940 O O . ALA A 1 118 ? -23.352 19.254 42.274 1.00 48.53 118 ALA A O 1
ATOM 941 N N . ALA A 1 119 ? -24.638 19.944 43.979 1.00 53.41 119 ALA A N 1
ATOM 942 C CA . ALA A 1 119 ? -23.521 20.411 44.802 1.00 53.41 119 ALA A CA 1
ATOM 943 C C . ALA A 1 119 ? -22.596 19.262 45.237 1.00 53.41 119 ALA A C 1
ATOM 945 O O . ALA A 1 119 ? -21.382 19.432 45.239 1.00 53.41 119 ALA A O 1
ATOM 946 N N . ALA A 1 120 ? -23.143 18.078 45.533 1.00 57.00 120 ALA A N 1
ATOM 947 C CA . ALA A 1 120 ? -22.349 16.914 45.916 1.00 57.00 120 ALA A CA 1
ATOM 948 C C . ALA A 1 120 ? -21.562 16.334 44.729 1.00 57.00 120 ALA A C 1
ATOM 950 O O . ALA A 1 120 ? -20.390 16.007 44.878 1.00 57.00 120 ALA A O 1
ATOM 951 N N . VAL A 1 121 ? -22.159 16.258 43.533 1.00 57.78 121 VAL A N 1
ATOM 952 C CA . VAL A 1 121 ? -21.450 15.779 42.330 1.00 57.78 121 VAL A CA 1
ATOM 953 C C . VAL A 1 121 ? -20.415 16.800 41.854 1.00 57.78 121 VAL A C 1
ATOM 955 O O . VAL A 1 121 ? -19.308 16.411 41.501 1.00 57.78 121 VAL A O 1
ATOM 958 N N . LEU A 1 122 ? -20.723 18.101 41.903 1.00 56.88 122 LEU A N 1
ATOM 959 C CA . LEU A 1 122 ? -19.760 19.154 41.571 1.00 56.88 122 LEU A CA 1
ATOM 960 C C . LEU A 1 122 ? -18.612 19.202 42.588 1.00 56.88 122 LEU A C 1
ATOM 962 O O . LEU A 1 122 ? -17.468 19.365 42.186 1.00 56.88 122 LEU A O 1
ATOM 966 N N . ALA A 1 123 ? -18.888 18.992 43.880 1.00 59.91 123 ALA A N 1
ATOM 967 C CA . ALA A 1 123 ? -17.853 18.857 44.900 1.00 59.91 123 ALA A CA 1
ATOM 968 C C . ALA A 1 123 ? -16.994 17.609 44.666 1.00 59.91 123 ALA A C 1
ATOM 970 O O . ALA A 1 123 ? -15.780 17.710 44.753 1.00 59.91 123 ALA A O 1
ATOM 971 N N . VAL A 1 124 ? -17.575 16.462 44.293 1.00 62.53 124 VAL A N 1
ATOM 972 C CA . VAL A 1 124 ? -16.801 15.257 43.945 1.00 62.53 124 VAL A CA 1
ATOM 973 C C . VAL A 1 124 ? -15.977 15.466 42.673 1.00 62.53 124 VAL A C 1
ATOM 975 O O . VAL A 1 124 ? -14.845 15.018 42.629 1.00 62.53 124 VAL A O 1
ATOM 978 N N . VAL A 1 125 ? -16.474 16.176 41.658 1.00 60.94 125 VAL A N 1
ATOM 979 C CA . VAL A 1 125 ? -15.704 16.467 40.433 1.00 60.94 125 VAL A CA 1
ATOM 980 C C . VAL A 1 125 ? -14.606 17.512 40.679 1.00 60.94 125 VAL A C 1
ATOM 982 O O . VAL A 1 125 ? -13.519 17.380 40.131 1.00 60.94 125 VAL A O 1
ATOM 985 N N . LEU A 1 126 ? -14.845 18.513 41.533 1.00 62.28 126 LEU A N 1
ATOM 986 C CA . LEU A 1 126 ? -13.845 19.525 41.904 1.00 62.28 126 LEU A CA 1
ATOM 987 C C . LEU A 1 126 ? -12.811 19.009 42.919 1.00 62.28 126 LEU A C 1
ATOM 989 O O . LEU A 1 126 ? -11.683 19.492 42.926 1.00 62.28 126 LEU A O 1
ATOM 993 N N . LEU A 1 127 ? -13.174 18.043 43.772 1.00 64.12 127 LEU A N 1
ATOM 994 C CA . LEU A 1 127 ? -12.290 17.447 44.786 1.00 64.12 127 LEU A CA 1
ATOM 995 C C . LEU A 1 127 ? -11.629 16.144 44.327 1.00 64.12 127 LEU A C 1
ATOM 997 O O . LEU A 1 127 ? -10.810 15.605 45.068 1.00 64.12 127 LEU A O 1
ATOM 1001 N N . ASN A 1 128 ? -11.967 15.624 43.144 1.00 51.38 128 ASN A N 1
ATOM 1002 C CA . ASN A 1 128 ? -11.354 14.419 42.601 1.00 51.38 128 ASN A CA 1
ATOM 1003 C C . ASN A 1 128 ? -10.344 14.776 41.492 1.00 51.38 128 ASN A C 1
ATOM 1005 O O . ASN A 1 128 ? -10.725 14.850 40.323 1.00 51.38 128 ASN A O 1
ATOM 1009 N N . PRO A 1 129 ? -9.050 14.964 41.816 1.00 54.69 129 PRO A N 1
ATOM 1010 C CA . PRO A 1 129 ? -7.995 15.308 40.855 1.00 54.69 129 PRO A CA 1
ATOM 1011 C C . PRO A 1 129 ? -7.614 14.157 39.895 1.00 54.69 129 PRO A C 1
ATOM 1013 O O . PRO A 1 129 ? -6.538 14.173 39.306 1.00 54.69 129 PRO A O 1
ATOM 1016 N N . LEU A 1 130 ? -8.466 13.140 39.719 1.00 56.47 130 LEU A N 1
ATOM 1017 C CA . LEU A 1 130 ? -8.145 11.912 38.977 1.00 56.47 130 LEU A CA 1
ATOM 1018 C C . LEU A 1 130 ? -8.258 12.016 37.449 1.00 56.47 130 LEU A C 1
ATOM 1020 O O . LEU A 1 130 ? -8.002 11.035 36.756 1.00 56.47 130 LEU A O 1
ATOM 1024 N N . GLN A 1 131 ? -8.590 13.182 36.901 1.00 56.72 131 GLN A N 1
ATOM 1025 C CA . GLN A 1 131 ? -8.372 13.457 35.483 1.00 56.72 131 GLN A CA 1
ATOM 1026 C C . GLN A 1 131 ? -7.380 14.600 35.370 1.00 56.72 131 GLN A C 1
ATOM 1028 O O . GLN A 1 131 ? -7.741 15.736 35.070 1.00 56.72 131 GLN A O 1
ATOM 1033 N N . ALA A 1 132 ? -6.108 14.278 35.617 1.00 63.09 132 ALA A N 1
ATOM 1034 C CA . ALA A 1 132 ? -5.049 15.054 35.000 1.00 63.09 132 ALA A CA 1
ATOM 1035 C C . ALA A 1 132 ? -5.421 15.172 33.510 1.00 63.09 132 ALA A C 1
ATOM 1037 O O . ALA A 1 132 ? -5.732 14.137 32.900 1.00 63.09 132 ALA A O 1
ATOM 1038 N N . PRO A 1 133 ? -5.476 16.389 32.930 1.00 60.25 133 PRO A N 1
ATOM 1039 C CA . PRO A 1 133 ? -5.577 16.504 31.482 1.00 60.25 133 PRO A CA 1
ATOM 1040 C C . PRO A 1 133 ? -4.508 15.579 30.896 1.00 60.25 133 PRO A C 1
ATOM 1042 O O . PRO A 1 133 ? -3.435 15.492 31.509 1.00 60.25 133 PRO A O 1
ATOM 1045 N N . PRO A 1 134 ? -4.793 14.842 29.802 1.00 57.91 134 PRO A N 1
ATOM 1046 C CA . PRO A 1 134 ? -3.769 14.023 29.171 1.00 57.91 134 PRO A CA 1
ATOM 1047 C C . PRO A 1 134 ? -2.542 14.913 29.049 1.00 57.91 134 PRO A C 1
ATOM 1049 O O . PRO A 1 134 ? -2.628 15.990 28.454 1.00 57.91 134 PRO A O 1
ATOM 1052 N N . GLN A 1 135 ? -1.468 14.553 29.759 1.00 62.66 135 GLN A N 1
ATOM 1053 C CA . GLN A 1 135 ? -0.256 15.347 29.715 1.00 62.66 135 GLN A CA 1
ATOM 1054 C C . GLN A 1 135 ? 0.134 15.343 28.251 1.00 62.66 135 GLN A C 1
ATOM 1056 O O . GLN A 1 135 ? 0.409 14.288 27.677 1.00 62.66 135 GLN A O 1
ATOM 1061 N N . ARG A 1 136 ? 0.036 16.520 27.633 1.00 57.56 136 ARG A N 1
ATOM 1062 C CA . ARG A 1 136 ? 0.554 16.759 26.303 1.00 57.56 136 ARG A CA 1
ATOM 1063 C C . ARG A 1 136 ? 2.055 16.576 26.447 1.00 57.56 136 ARG A C 1
ATOM 1065 O O . ARG A 1 136 ? 2.765 17.468 26.899 1.00 57.56 136 ARG A O 1
ATOM 1072 N N . ASN A 1 137 ? 2.494 15.351 26.199 1.00 61.41 137 ASN A N 1
ATOM 1073 C CA . ASN A 1 137 ? 3.893 15.009 26.125 1.00 61.41 137 ASN A CA 1
ATOM 1074 C C . ASN A 1 137 ? 4.377 15.609 24.811 1.00 61.41 137 ASN A C 1
ATOM 1076 O O . ASN A 1 137 ? 4.373 14.940 23.782 1.00 61.41 137 ASN A O 1
ATOM 1080 N N . ASP A 1 138 ? 4.767 16.885 24.856 1.00 69.69 138 ASP A N 1
ATOM 1081 C CA . ASP A 1 138 ? 5.563 17.537 23.814 1.00 69.69 138 ASP A CA 1
ATOM 1082 C C . ASP A 1 138 ? 6.986 16.942 23.846 1.00 69.69 138 ASP A C 1
ATOM 1084 O O . ASP A 1 138 ? 7.993 17.624 24.030 1.00 69.69 138 ASP A O 1
ATOM 1088 N N . CYS A 1 139 ? 7.071 15.616 23.746 1.00 65.75 139 CYS A N 1
ATOM 1089 C CA . CYS A 1 139 ? 8.316 14.891 23.634 1.00 65.75 139 CYS A CA 1
ATOM 1090 C C . CYS A 1 139 ? 8.777 15.030 22.188 1.00 65.75 139 CYS A C 1
ATOM 1092 O O . CYS A 1 139 ? 8.344 14.286 21.307 1.00 65.75 139 CYS A O 1
ATOM 1094 N N . MET A 1 140 ? 9.656 15.999 21.944 1.00 76.94 140 MET A N 1
ATOM 1095 C CA . MET A 1 140 ? 10.419 16.035 20.705 1.00 76.94 140 MET A CA 1
ATOM 1096 C C . MET A 1 140 ? 11.428 14.885 20.746 1.00 76.94 140 MET A C 1
ATOM 1098 O O . MET A 1 140 ? 12.315 14.851 21.597 1.00 76.94 140 MET A O 1
ATOM 1102 N N . ILE A 1 141 ? 11.256 13.903 19.864 1.00 77.69 141 ILE A N 1
ATOM 1103 C CA . ILE A 1 141 ? 12.181 12.775 19.745 1.00 77.69 141 ILE A CA 1
ATOM 1104 C C . ILE A 1 141 ? 13.417 13.282 19.000 1.00 77.69 141 ILE A C 1
ATOM 1106 O O . I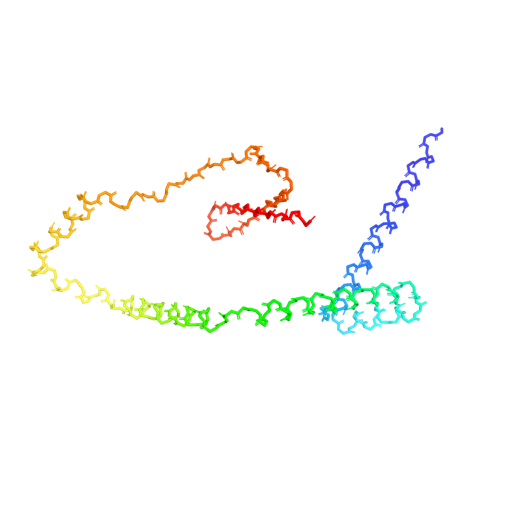LE A 1 141 ? 13.415 13.367 17.776 1.00 77.69 141 ILE A O 1
ATOM 1110 N N . GLU A 1 142 ? 14.455 13.667 19.741 1.00 83.25 142 GLU A N 1
ATOM 1111 C CA . GLU A 1 142 ? 15.728 14.115 19.154 1.00 83.25 142 GLU A CA 1
ATOM 1112 C C . GLU A 1 142 ? 16.594 12.939 18.696 1.00 83.25 142 GLU A C 1
ATOM 1114 O O . GLU A 1 142 ? 17.267 13.011 17.670 1.00 83.25 142 GLU A O 1
ATOM 1119 N N . SER A 1 143 ? 16.565 11.844 19.454 1.00 85.81 143 SER A N 1
ATOM 1120 C CA . SER A 1 143 ? 17.314 10.626 19.170 1.00 85.81 143 SER A CA 1
ATOM 1121 C C . SER A 1 143 ? 16.551 9.421 19.707 1.00 85.81 143 SER A C 1
ATOM 1123 O O . SER A 1 143 ? 16.008 9.464 20.812 1.00 85.81 143 SER A O 1
ATOM 1125 N N . LEU A 1 144 ? 16.506 8.350 18.917 1.00 87.69 144 LEU A N 1
ATOM 1126 C CA . LEU A 1 144 ? 15.945 7.065 19.309 1.00 87.69 144 LEU A CA 1
ATOM 1127 C C . LEU A 1 144 ? 17.070 6.033 19.257 1.00 87.69 144 LEU A C 1
ATOM 1129 O O . LEU A 1 144 ? 17.432 5.549 18.186 1.00 87.69 144 LEU A O 1
ATOM 1133 N N . GLU A 1 145 ? 17.637 5.716 20.418 1.00 90.44 145 GLU A N 1
ATOM 1134 C CA . GLU A 1 145 ? 18.598 4.625 20.540 1.00 90.44 145 GLU A CA 1
ATOM 1135 C C . GLU A 1 145 ? 17.842 3.301 20.596 1.00 90.44 145 GLU A C 1
ATOM 1137 O O . GLU A 1 145 ? 17.020 3.063 21.481 1.00 90.44 145 GLU A O 1
ATOM 1142 N N . VAL A 1 146 ? 18.109 2.443 19.620 1.00 90.81 146 VAL A N 1
ATOM 1143 C CA . VAL A 1 146 ? 17.496 1.124 19.513 1.00 90.81 146 VAL A CA 1
ATOM 1144 C C . VAL A 1 146 ? 18.563 0.089 19.848 1.00 90.81 146 VAL A C 1
ATOM 1146 O O . VAL A 1 146 ? 19.697 0.190 19.376 1.00 90.81 146 VAL A O 1
ATOM 1149 N N . GLY A 1 147 ? 18.224 -0.881 20.700 1.00 89.06 147 GLY A N 1
ATOM 1150 C CA . GLY A 1 147 ? 19.145 -1.946 21.095 1.00 89.06 147 GLY A CA 1
ATOM 1151 C C . GLY A 1 147 ? 19.655 -2.746 19.893 1.00 89.06 147 GLY A C 1
ATOM 1152 O O . GLY A 1 147 ? 18.993 -2.833 18.858 1.00 89.06 147 GLY A O 1
ATOM 1153 N N . ALA A 1 148 ? 20.841 -3.346 20.028 1.00 89.56 148 ALA A N 1
ATOM 1154 C CA . ALA A 1 148 ? 21.400 -4.203 18.988 1.00 89.56 148 ALA A CA 1
ATOM 1155 C C . ALA A 1 148 ? 20.409 -5.329 18.637 1.00 89.56 148 ALA A C 1
ATOM 1157 O O . ALA A 1 148 ? 20.030 -6.106 19.508 1.00 89.56 148 ALA A O 1
ATOM 1158 N N . GLY A 1 149 ? 19.991 -5.397 17.370 1.00 86.75 149 GLY A N 1
ATOM 1159 C CA . GLY A 1 149 ? 19.028 -6.394 16.885 1.00 86.75 149 GLY A CA 1
ATOM 1160 C C . GLY A 1 149 ? 17.565 -5.940 16.852 1.00 86.75 149 GLY A C 1
ATOM 1161 O O . GLY A 1 149 ? 16.710 -6.719 16.436 1.00 86.75 149 GLY A O 1
ATOM 1162 N N . ALA A 1 150 ? 17.257 -4.696 17.223 1.00 90.12 150 ALA A N 1
ATOM 1163 C CA . ALA A 1 150 ? 15.934 -4.114 17.014 1.00 90.12 150 ALA A CA 1
ATOM 1164 C C . ALA A 1 150 ? 15.934 -3.110 15.850 1.00 90.12 150 ALA A C 1
ATOM 1166 O O . ALA A 1 150 ? 16.917 -2.418 15.587 1.00 90.12 150 ALA A O 1
ATOM 1167 N N . THR A 1 151 ? 14.807 -3.043 15.144 1.00 90.12 151 THR A N 1
ATOM 1168 C CA . THR A 1 151 ? 14.550 -2.088 14.061 1.00 90.12 151 THR A CA 1
ATOM 1169 C C . THR A 1 151 ? 13.459 -1.129 14.516 1.00 90.12 151 THR A C 1
ATOM 1171 O O . THR A 1 151 ? 12.438 -1.568 15.046 1.00 90.12 151 THR A O 1
ATOM 1174 N N . SER A 1 152 ? 13.656 0.175 14.319 1.00 90.81 152 SER A N 1
ATOM 1175 C CA . SER A 1 152 ? 12.618 1.176 14.565 1.00 90.81 152 SER A CA 1
ATOM 1176 C C . SER A 1 152 ? 12.156 1.832 13.271 1.00 90.81 152 SER A C 1
ATOM 1178 O O . SER A 1 152 ? 12.907 1.980 12.309 1.00 90.81 152 SER A O 1
ATOM 1180 N N . THR A 1 153 ? 10.887 2.217 13.231 1.00 88.56 153 THR A N 1
ATOM 1181 C CA . THR A 1 153 ? 10.293 3.003 12.150 1.00 88.56 153 THR A CA 1
ATOM 1182 C C . THR A 1 153 ? 9.479 4.124 12.773 1.00 88.56 153 THR A C 1
ATOM 1184 O O . THR A 1 153 ? 8.654 3.883 13.653 1.00 88.56 153 THR A O 1
ATOM 1187 N N . ILE A 1 154 ? 9.725 5.354 12.330 1.00 89.75 154 ILE A N 1
ATOM 1188 C CA . ILE A 1 154 ? 9.004 6.544 12.782 1.00 89.75 154 ILE A CA 1
ATOM 1189 C C . ILE A 1 154 ? 8.190 7.056 11.602 1.00 89.75 154 ILE A C 1
ATOM 1191 O O . ILE A 1 154 ? 8.739 7.265 10.521 1.00 89.75 154 ILE A O 1
ATOM 1195 N N . PHE A 1 155 ? 6.896 7.272 11.806 1.00 88.81 155 PHE A N 1
ATOM 1196 C CA . PHE A 1 155 ? 6.045 7.926 10.819 1.00 88.81 155 PHE A CA 1
ATOM 1197 C C . PHE A 1 155 ? 5.104 8.920 11.490 1.00 88.81 155 PHE A C 1
ATOM 1199 O O . PHE A 1 155 ? 4.700 8.756 12.641 1.00 88.81 155 PHE A O 1
ATOM 1206 N N . THR A 1 156 ? 4.776 9.977 10.758 1.00 88.81 156 THR A N 1
ATOM 1207 C CA . THR A 1 156 ? 3.881 11.046 11.198 1.00 88.81 156 THR A CA 1
ATOM 1208 C C . THR A 1 156 ? 2.564 10.938 10.450 1.00 88.81 156 THR A C 1
ATOM 1210 O O . THR A 1 156 ? 2.548 10.761 9.232 1.00 88.81 156 THR A O 1
ATOM 1213 N N . ILE A 1 157 ? 1.462 11.034 11.183 1.00 88.75 157 ILE A N 1
ATOM 1214 C CA . ILE A 1 157 ? 0.112 11.086 10.638 1.00 88.75 157 ILE A CA 1
ATOM 1215 C C . ILE A 1 157 ? -0.388 12.514 10.827 1.00 88.75 157 ILE A C 1
ATOM 1217 O O . ILE A 1 157 ? -0.567 12.969 11.960 1.00 88.75 157 ILE A O 1
ATOM 1221 N N . ASP A 1 158 ? -0.609 13.202 9.711 1.00 86.31 158 ASP A N 1
ATOM 1222 C CA . ASP A 1 158 ? -1.277 14.498 9.700 1.00 86.31 158 ASP A CA 1
ATOM 1223 C C . ASP A 1 158 ? -2.788 14.264 9.791 1.00 86.31 158 ASP A C 1
ATOM 1225 O O . ASP A 1 158 ? -3.398 13.714 8.870 1.00 86.31 158 ASP A O 1
ATOM 1229 N N . ASP A 1 159 ? -3.396 14.664 10.905 1.00 83.00 159 ASP A N 1
ATOM 1230 C CA . ASP A 1 159 ? -4.849 14.710 11.040 1.00 83.00 159 ASP A CA 1
ATOM 1231 C C . ASP A 1 159 ? -5.316 16.131 10.674 1.00 83.00 159 ASP A C 1
ATOM 1233 O O . ASP A 1 159 ? -4.931 17.089 11.335 1.00 83.00 159 ASP A O 1
ATOM 1237 N N . PRO A 1 160 ? -6.096 16.336 9.603 1.00 77.19 160 PRO A N 1
ATOM 1238 C CA . PRO A 1 160 ? -6.544 17.674 9.226 1.00 77.19 160 PRO A CA 1
ATOM 1239 C C . PRO A 1 160 ? -7.628 18.244 10.158 1.00 77.19 160 PRO A C 1
ATOM 1241 O O . PRO A 1 160 ? -7.898 19.446 10.100 1.00 77.19 160 PRO A O 1
ATOM 1244 N N . GLU A 1 161 ? -8.279 17.417 10.985 1.00 78.31 161 GLU A N 1
ATOM 1245 C CA . GLU A 1 161 ? -9.330 17.846 11.917 1.00 78.31 161 GLU A CA 1
ATOM 1246 C C . GLU A 1 161 ? -8.777 18.193 13.306 1.00 78.31 161 GLU A C 1
ATOM 1248 O O . GLU A 1 161 ? -9.321 19.058 14.000 1.00 78.31 161 GLU A O 1
ATOM 1253 N N . LEU A 1 162 ? -7.677 17.554 13.702 1.00 71.56 162 LEU A N 1
ATOM 1254 C CA . LEU A 1 162 ? -6.935 17.861 14.919 1.00 71.56 162 LEU A CA 1
ATOM 1255 C C . LEU A 1 162 ? -5.705 18.678 14.532 1.00 71.56 162 LEU A C 1
ATOM 1257 O O . LEU A 1 162 ? -4.861 18.205 13.796 1.00 71.56 162 LEU A O 1
ATOM 1261 N N . ALA A 1 163 ? -5.547 19.898 15.045 1.00 75.62 163 ALA A N 1
ATOM 1262 C CA . ALA A 1 163 ? -4.396 20.755 14.721 1.00 75.62 163 ALA A CA 1
ATOM 1263 C C . ALA A 1 163 ? -3.019 20.207 15.188 1.00 75.62 163 ALA A C 1
ATOM 1265 O O . ALA A 1 163 ? -2.044 20.956 15.216 1.00 75.62 163 ALA A O 1
ATOM 1266 N N . ASP A 1 164 ? -2.941 18.932 15.575 1.00 80.75 164 ASP A N 1
ATOM 1267 C CA . ASP A 1 164 ? -1.775 18.257 16.123 1.00 80.75 164 ASP A CA 1
ATOM 1268 C C . ASP A 1 164 ? -1.361 17.078 15.218 1.00 80.75 164 ASP A C 1
ATOM 1270 O O . ASP A 1 164 ? -2.179 16.255 14.808 1.00 80.75 164 ASP A O 1
ATOM 1274 N N . VAL A 1 165 ? -0.059 16.980 14.938 1.00 82.00 165 VAL A N 1
ATOM 1275 C CA . VAL A 1 165 ? 0.551 15.861 14.202 1.00 82.00 165 VAL A CA 1
ATOM 1276 C C . VAL A 1 165 ? 0.734 14.682 15.152 1.00 82.00 165 VAL A C 1
ATOM 1278 O O . VAL A 1 165 ? 1.320 14.829 16.227 1.00 82.00 165 VAL A O 1
ATOM 1281 N N . THR A 1 166 ? 0.269 13.495 14.761 1.00 85.88 166 THR A N 1
ATOM 1282 C CA . THR A 1 166 ? 0.469 12.275 15.555 1.00 85.88 166 THR A CA 1
ATOM 1283 C C . THR A 1 166 ? 1.718 11.543 15.078 1.00 85.88 166 THR A C 1
ATOM 1285 O O . THR A 1 166 ? 1.742 10.997 13.977 1.00 85.88 166 THR A O 1
ATOM 1288 N N . THR A 1 167 ? 2.757 11.488 15.910 1.00 86.50 167 THR A N 1
ATOM 1289 C CA . THR A 1 167 ? 3.967 10.699 15.631 1.00 86.50 167 THR A CA 1
ATOM 1290 C C . THR A 1 167 ? 3.816 9.292 16.197 1.00 86.50 167 THR A C 1
ATOM 1292 O O . THR A 1 167 ? 3.599 9.121 17.396 1.00 86.50 167 THR A O 1
ATOM 1295 N N . VAL A 1 168 ? 3.971 8.278 15.349 1.00 84.50 168 VAL A N 1
ATOM 1296 C CA . VAL A 1 168 ? 3.969 6.868 15.746 1.00 84.50 168 VAL A CA 1
ATOM 1297 C C . VAL A 1 168 ? 5.383 6.318 15.617 1.00 84.50 168 VAL A C 1
ATOM 1299 O O . VAL A 1 168 ? 6.008 6.403 14.560 1.00 84.50 168 VAL A O 1
ATOM 1302 N N . VAL A 1 169 ? 5.884 5.744 16.710 1.00 88.94 169 VAL A N 1
ATOM 1303 C CA . VAL A 1 169 ? 7.160 5.027 16.746 1.00 88.94 169 VAL A CA 1
ATOM 1304 C C . VAL A 1 169 ? 6.859 3.544 16.875 1.00 88.94 169 VAL A C 1
ATOM 1306 O O . VAL A 1 169 ? 6.300 3.102 17.878 1.00 88.94 169 VAL A O 1
ATOM 1309 N N . TRP A 1 170 ? 7.230 2.779 15.858 1.00 89.19 170 TRP A N 1
ATOM 1310 C CA . TRP A 1 170 ? 7.160 1.327 15.871 1.00 89.19 170 TRP A CA 1
ATOM 1311 C C . TRP A 1 170 ? 8.553 0.766 16.141 1.00 89.19 170 TRP A C 1
ATOM 1313 O O . TRP A 1 170 ? 9.499 1.128 15.444 1.00 89.19 170 TRP A O 1
ATOM 1323 N N . VAL A 1 171 ? 8.693 -0.109 17.135 1.00 92.50 171 VAL A N 1
ATOM 1324 C CA . VAL A 1 171 ? 9.949 -0.812 17.427 1.00 92.50 171 VAL A CA 1
ATOM 1325 C C . VAL A 1 171 ? 9.677 -2.305 17.346 1.00 92.50 171 VAL A C 1
ATOM 1327 O O . VAL A 1 171 ? 8.803 -2.814 18.044 1.00 92.50 171 VAL A O 1
ATOM 1330 N N . SER A 1 172 ? 10.411 -2.997 16.483 1.00 88.56 172 SER A N 1
ATOM 1331 C CA . SER A 1 172 ? 10.361 -4.449 16.344 1.00 88.56 172 SER A CA 1
ATOM 1332 C C . SER A 1 172 ? 11.696 -5.050 16.762 1.00 88.56 172 SER A C 1
ATOM 1334 O O . SER A 1 172 ? 12.739 -4.693 16.211 1.00 88.56 172 SER A O 1
ATOM 1336 N N . GLU A 1 173 ? 11.662 -5.976 17.713 1.00 93.56 173 GLU A N 1
ATOM 1337 C CA . GLU A 1 173 ? 12.816 -6.795 18.074 1.00 93.56 173 GLU A CA 1
ATOM 1338 C C . GLU A 1 173 ? 12.880 -8.008 17.147 1.00 93.56 173 GLU A C 1
ATOM 1340 O O . GLU A 1 173 ? 11.930 -8.786 17.058 1.00 93.56 173 GLU A O 1
ATOM 1345 N N . THR A 1 174 ? 14.003 -8.175 16.455 1.00 83.62 174 THR A N 1
ATOM 1346 C CA . THR A 1 174 ? 14.306 -9.424 15.754 1.00 83.62 174 THR A CA 1
ATOM 1347 C C . THR A 1 174 ? 14.965 -10.347 16.769 1.00 83.62 174 THR A C 1
ATOM 1349 O O . THR A 1 174 ? 16.110 -10.120 17.158 1.00 83.62 174 THR A O 1
ATOM 1352 N N . GLN A 1 175 ? 14.240 -11.361 17.249 1.00 75.25 175 GLN A N 1
ATOM 1353 C CA . GLN A 1 175 ? 14.863 -12.426 18.034 1.00 75.25 175 GLN A CA 1
ATOM 1354 C C . GLN A 1 175 ? 15.872 -13.128 17.122 1.00 75.25 175 GLN A C 1
ATOM 1356 O O . GLN A 1 175 ? 15.487 -13.701 16.108 1.00 75.25 175 GLN A O 1
ATOM 1361 N N . GLY A 1 176 ? 17.164 -12.999 17.432 1.00 75.12 176 GLY A N 1
ATOM 1362 C CA . GLY A 1 176 ? 18.199 -13.736 16.718 1.00 75.12 176 GLY A CA 1
ATOM 1363 C C . GLY A 1 176 ? 17.980 -15.228 16.937 1.00 75.12 176 GLY A C 1
ATOM 1364 O O . GLY A 1 176 ? 18.055 -15.681 18.080 1.00 75.12 176 GLY A O 1
ATOM 1365 N N . GLU A 1 177 ? 17.666 -15.946 15.860 1.00 50.59 177 GLU A N 1
ATOM 1366 C CA . GLU A 1 177 ? 17.739 -17.411 15.799 1.00 50.59 177 GLU A CA 1
ATOM 1367 C C . GLU A 1 177 ? 19.188 -17.908 15.881 1.00 50.59 177 GLU A C 1
ATOM 1369 O O . GLU A 1 177 ? 20.091 -17.243 15.314 1.00 50.59 177 GLU A O 1
#

Foldseek 3Di:
DPPPVVVVVVVVVVVVVVVVVLLVLLVCLLVVNDDPVSVVVNVVVCVVDVVSVVVNVVVVVVVVVVVVVVVVVVVVDPVVVVVVVVVVVVVVVVVVVVVVPPPCVVVVVPPPPCPVVVVVVVCCVVVPPVCPPPPPPPDDCPDDDDDPQKDKDWDWDDDPVDPDIDIDIDIDHDDDD

pLDDT: mean 84.09, std 16.04, range [45.94, 98.56]